Protein AF-B2G4X3-F1 (afdb_monomer_lite)

Structure (mmCIF, N/CA/C/O backbone):
data_AF-B2G4X3-F1
#
_entry.id   AF-B2G4X3-F1
#
loop_
_atom_site.group_PDB
_atom_site.id
_atom_site.type_symbol
_atom_site.label_atom_id
_atom_site.label_alt_id
_atom_site.label_comp_id
_atom_site.label_asym_id
_atom_site.label_entity_id
_atom_site.label_seq_id
_atom_site.pdbx_PDB_ins_code
_atom_site.Cartn_x
_atom_site.Cartn_y
_atom_site.Cartn_z
_atom_site.occupancy
_atom_site.B_iso_or_equiv
_atom_site.auth_seq_id
_atom_site.auth_comp_id
_atom_site.auth_asym_id
_atom_site.auth_atom_id
_atom_site.pdbx_PDB_model_num
ATOM 1 N N . MET A 1 1 ? -16.546 9.899 -35.688 1.00 37.00 1 MET A N 1
ATOM 2 C CA . MET A 1 1 ? -15.398 10.692 -35.206 1.00 37.00 1 MET A CA 1
ATOM 3 C C . MET A 1 1 ? -15.224 10.378 -33.729 1.00 37.00 1 MET A C 1
ATOM 5 O O . MET A 1 1 ? -16.035 10.828 -32.935 1.00 37.00 1 MET A O 1
ATOM 9 N N . ILE A 1 2 ? -14.278 9.506 -33.375 1.00 37.34 2 ILE A N 1
ATOM 10 C CA . ILE A 1 2 ? -13.978 9.197 -31.970 1.00 37.34 2 ILE A CA 1
ATOM 11 C C . ILE A 1 2 ? -12.837 10.130 -31.588 1.00 37.34 2 ILE A C 1
ATOM 13 O O . ILE A 1 2 ? -11.742 10.020 -32.133 1.00 37.34 2 ILE A O 1
ATOM 17 N N . LEU A 1 3 ? -13.124 11.100 -30.725 1.00 32.75 3 LEU A N 1
ATOM 18 C CA . LEU A 1 3 ? -12.106 11.983 -30.181 1.00 32.75 3 LEU A CA 1
ATOM 19 C C . LEU A 1 3 ? -11.276 11.152 -29.193 1.00 32.75 3 LEU A C 1
ATOM 21 O O . LEU A 1 3 ? -11.719 10.886 -28.078 1.00 32.75 3 LEU A O 1
ATOM 25 N N . VAL A 1 4 ? -10.102 10.685 -29.613 1.00 44.12 4 VAL A N 1
ATOM 26 C CA . VAL A 1 4 ? -9.129 10.098 -28.687 1.00 44.12 4 VAL A CA 1
ATOM 27 C C . VAL A 1 4 ? -8.316 11.261 -28.130 1.00 44.12 4 VAL A C 1
ATOM 29 O O . VAL A 1 4 ? -7.393 11.751 -28.772 1.00 44.12 4 VAL A O 1
ATOM 32 N N . GLY A 1 5 ? -8.727 11.772 -26.972 1.00 43.16 5 GLY A N 1
ATOM 33 C CA . GLY A 1 5 ? -7.956 12.764 -26.229 1.00 43.16 5 GLY A CA 1
ATOM 34 C C . GLY A 1 5 ? -6.897 12.068 -25.379 1.00 43.16 5 GLY A C 1
ATOM 35 O O . GLY A 1 5 ? -7.232 11.203 -24.574 1.00 43.16 5 GLY A O 1
ATOM 36 N N . ALA A 1 6 ? -5.630 12.446 -25.539 1.00 58.59 6 ALA A N 1
ATOM 37 C CA . ALA A 1 6 ? -4.592 12.136 -24.564 1.00 58.59 6 ALA A CA 1
ATOM 38 C C . ALA A 1 6 ? -4.558 13.271 -23.534 1.00 58.59 6 ALA A C 1
ATOM 40 O O . ALA A 1 6 ? -4.369 14.433 -23.892 1.00 58.59 6 ALA A O 1
ATOM 41 N N . PHE A 1 7 ? -4.791 12.943 -22.264 1.00 56.91 7 PHE A N 1
ATOM 42 C CA . PHE A 1 7 ? -4.663 13.891 -21.163 1.00 56.91 7 PHE A CA 1
ATOM 43 C C . PHE A 1 7 ? -3.246 13.787 -20.596 1.00 56.91 7 PHE A C 1
ATOM 45 O O . PHE A 1 7 ? -2.933 12.835 -19.882 1.00 56.91 7 PHE A O 1
ATOM 52 N N . ASP A 1 8 ? -2.388 14.738 -20.966 1.00 52.81 8 ASP A N 1
ATOM 53 C CA . ASP A 1 8 ? -1.026 14.846 -20.445 1.00 52.81 8 ASP A CA 1
ATOM 54 C C . ASP A 1 8 ? -1.036 15.671 -19.149 1.00 52.81 8 ASP A C 1
ATOM 56 O O . ASP A 1 8 ? -1.348 16.864 -19.142 1.00 52.81 8 ASP A O 1
ATOM 60 N N . LEU A 1 9 ? -0.741 15.011 -18.030 1.00 57.69 9 LEU A N 1
ATOM 61 C CA . LEU A 1 9 ? -0.485 15.663 -16.751 1.00 57.69 9 LEU A CA 1
ATOM 62 C C . LEU A 1 9 ? 1.031 15.829 -16.625 1.00 57.69 9 LEU A C 1
ATOM 64 O O . LEU A 1 9 ? 1.742 14.843 -16.437 1.00 57.69 9 LEU A O 1
ATOM 68 N N . GLY A 1 10 ? 1.509 17.074 -16.728 1.00 60.56 10 GLY A N 1
ATOM 69 C CA . GLY A 1 10 ? 2.934 17.425 -16.706 1.00 60.56 10 GLY A CA 1
ATOM 70 C C . GLY A 1 10 ? 3.693 17.046 -15.420 1.00 60.56 10 GLY A C 1
ATOM 71 O O . GLY A 1 10 ? 3.232 16.272 -14.584 1.00 60.56 10 GLY A O 1
ATOM 72 N N . PRO A 1 11 ? 4.868 17.651 -15.200 1.00 58.16 11 PRO A N 1
ATOM 73 C CA . PRO A 1 11 ? 6.188 17.039 -15.375 1.00 58.16 11 PRO A CA 1
ATOM 74 C C . PRO A 1 11 ? 6.410 15.777 -14.511 1.00 58.16 11 PRO A C 1
ATOM 76 O O . PRO A 1 11 ? 7.307 15.740 -13.672 1.00 58.16 11 PRO A O 1
ATOM 79 N N . GLY A 1 12 ? 5.623 14.713 -14.708 1.00 58.69 12 GLY A N 1
ATOM 80 C CA . GLY A 1 12 ? 5.791 13.472 -13.943 1.00 58.69 12 GLY A CA 1
ATOM 81 C C . GLY A 1 12 ? 7.183 12.850 -14.085 1.00 58.69 12 GLY A C 1
ATOM 82 O O . GLY A 1 12 ? 7.617 12.103 -13.210 1.00 58.69 12 GLY A O 1
ATOM 83 N N . GLY A 1 13 ? 7.898 13.184 -15.165 1.00 68.00 13 GLY A N 1
ATOM 84 C CA . GLY A 1 13 ? 9.120 12.502 -15.564 1.00 68.00 13 GLY A CA 1
ATOM 85 C C . GLY A 1 13 ? 8.811 11.073 -16.011 1.00 68.00 13 GLY A C 1
ATOM 86 O O . GLY A 1 13 ? 7.792 10.484 -15.646 1.00 68.00 13 GLY A O 1
ATOM 87 N N . ASN A 1 14 ? 9.678 10.496 -16.840 1.00 70.81 14 ASN A N 1
ATOM 88 C CA . ASN A 1 14 ? 9.554 9.081 -17.166 1.00 70.81 14 ASN A CA 1
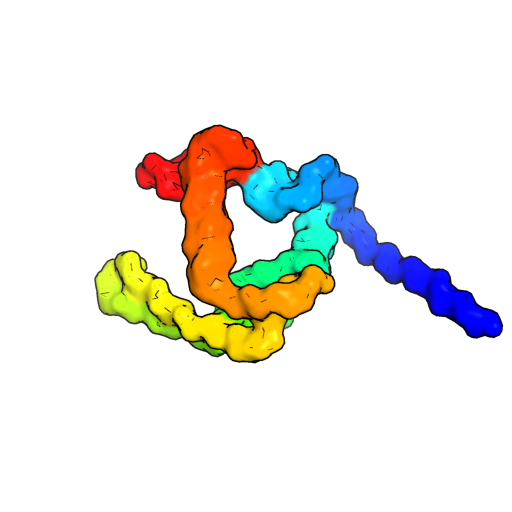ATOM 89 C C . ASN A 1 14 ? 9.820 8.265 -15.882 1.00 70.81 14 ASN A C 1
ATOM 91 O O . ASN A 1 14 ? 10.895 8.433 -15.299 1.00 70.81 14 ASN A O 1
ATOM 95 N N . PRO A 1 15 ? 8.896 7.387 -15.444 1.00 71.12 15 PRO A N 1
ATOM 96 C CA . PRO A 1 15 ? 9.101 6.562 -14.258 1.00 71.12 15 PRO A CA 1
ATOM 97 C C . PRO A 1 15 ? 10.346 5.666 -14.330 1.00 71.12 15 PRO A C 1
ATOM 99 O O . PRO A 1 15 ? 10.852 5.278 -13.279 1.00 71.12 15 PRO A O 1
ATOM 102 N N . GLN A 1 16 ? 10.840 5.341 -15.536 1.00 81.38 16 GLN A N 1
ATOM 103 C CA . GLN A 1 16 ? 11.902 4.367 -15.862 1.00 81.38 16 GLN A CA 1
ATOM 104 C C . GLN A 1 16 ? 11.586 2.927 -15.424 1.00 81.38 16 GLN A C 1
ATOM 106 O O . GLN A 1 16 ? 11.783 1.986 -16.186 1.00 81.38 16 GLN A O 1
ATOM 111 N N . LYS A 1 17 ? 11.059 2.741 -14.213 1.00 83.12 17 LYS A N 1
ATOM 112 C CA . LYS A 1 17 ? 10.656 1.471 -13.618 1.00 83.12 17 LYS A CA 1
ATOM 113 C C . LYS A 1 17 ? 9.185 1.527 -13.250 1.00 83.12 17 LYS A C 1
ATOM 115 O O . LYS A 1 17 ? 8.836 2.183 -12.286 1.00 83.12 17 LYS A O 1
ATOM 120 N N . PHE A 1 18 ? 8.323 0.789 -13.937 1.00 85.94 18 PHE A N 1
ATOM 121 C CA . PHE A 1 18 ? 6.888 0.787 -13.637 1.00 85.94 18 PHE A CA 1
ATOM 122 C C . PHE A 1 18 ? 6.529 -0.133 -12.449 1.00 85.94 18 PHE A C 1
ATOM 124 O O . PHE A 1 18 ? 5.727 -1.055 -12.564 1.00 85.94 18 PHE A O 1
ATOM 131 N N . ASN A 1 19 ? 7.181 0.090 -11.306 1.00 88.50 19 ASN A N 1
ATOM 132 C CA . ASN A 1 19 ? 6.953 -0.611 -10.044 1.00 88.50 19 ASN A CA 1
ATOM 133 C C . ASN A 1 19 ? 7.085 0.398 -8.886 1.00 88.50 19 ASN A C 1
ATOM 135 O O . ASN A 1 19 ? 8.184 0.928 -8.687 1.00 88.50 19 ASN A O 1
ATOM 139 N N . PRO A 1 20 ? 6.024 0.636 -8.087 1.00 89.38 20 PRO A N 1
ATOM 140 C CA . PRO A 1 20 ? 6.050 1.627 -7.010 1.00 89.38 20 PRO A CA 1
ATOM 141 C C . PRO A 1 20 ? 7.086 1.325 -5.913 1.00 89.38 20 PRO A C 1
ATOM 143 O O . PRO A 1 20 ? 7.500 2.237 -5.206 1.00 89.38 20 PRO A O 1
ATOM 146 N N . LEU A 1 21 ? 7.559 0.079 -5.783 1.00 91.00 21 LEU A N 1
ATOM 147 C CA . LEU A 1 21 ? 8.591 -0.294 -4.808 1.00 91.00 21 LEU A CA 1
ATOM 148 C C . LEU A 1 21 ? 10.018 0.069 -5.238 1.00 91.00 21 LEU A C 1
ATOM 150 O O . LEU A 1 21 ? 10.910 0.080 -4.390 1.00 91.00 21 LEU A O 1
ATOM 154 N N . ALA A 1 22 ? 10.241 0.346 -6.525 1.00 89.75 22 ALA A N 1
ATOM 155 C CA . ALA A 1 22 ? 11.560 0.617 -7.104 1.00 89.75 22 ALA A CA 1
ATOM 156 C C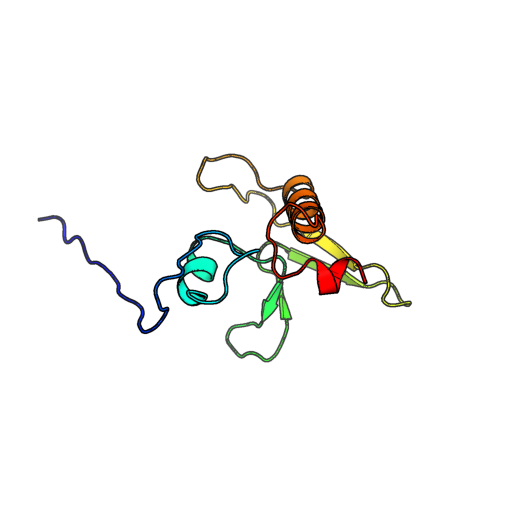 . ALA A 1 22 ? 11.659 2.002 -7.772 1.00 89.75 22 ALA A C 1
ATOM 158 O O . ALA A 1 22 ? 12.700 2.351 -8.333 1.00 89.75 22 ALA A O 1
ATOM 159 N N . ALA A 1 23 ? 10.571 2.768 -7.749 1.00 85.38 23 ALA A N 1
ATOM 160 C CA . ALA A 1 23 ? 10.451 4.047 -8.420 1.00 85.38 23 ALA A CA 1
ATOM 161 C C . ALA A 1 23 ? 11.180 5.178 -7.683 1.00 85.38 23 ALA A C 1
ATOM 163 O O . ALA A 1 23 ? 10.960 5.395 -6.494 1.00 85.38 23 ALA A O 1
ATOM 164 N N . SER A 1 24 ? 11.985 5.952 -8.413 1.00 81.56 24 SER A N 1
ATOM 165 C CA . SER A 1 24 ? 12.622 7.186 -7.921 1.00 81.56 24 SER A CA 1
ATOM 166 C C . SER A 1 24 ? 12.066 8.465 -8.565 1.00 81.56 24 SER A C 1
ATOM 168 O O . SER A 1 24 ? 12.384 9.563 -8.116 1.00 81.56 24 SER A O 1
ATOM 170 N N . ALA A 1 25 ? 11.232 8.331 -9.600 1.00 80.56 25 ALA A N 1
ATOM 171 C CA . ALA A 1 25 ? 10.549 9.405 -10.323 1.00 80.56 25 ALA A CA 1
ATOM 172 C C . ALA A 1 25 ? 9.217 8.878 -10.895 1.00 80.56 25 ALA A C 1
ATOM 174 O O . ALA A 1 25 ? 8.929 7.683 -10.787 1.00 80.56 25 ALA A O 1
ATOM 175 N N . GLY A 1 26 ? 8.396 9.731 -11.521 1.00 77.81 26 GLY A N 1
ATOM 176 C CA . GLY A 1 26 ? 7.146 9.279 -12.147 1.00 77.81 26 GLY A CA 1
ATOM 177 C C . GLY A 1 26 ? 5.960 9.142 -11.195 1.00 77.81 26 GLY A C 1
ATOM 178 O O . GLY A 1 26 ? 4.996 8.466 -11.538 1.00 77.81 26 GLY A O 1
ATOM 179 N N . PHE A 1 27 ? 6.000 9.747 -10.002 1.00 78.06 27 PHE A N 1
ATOM 180 C CA . PHE A 1 27 ? 4.997 9.504 -8.953 1.00 78.06 27 PHE A CA 1
ATOM 181 C C . PHE A 1 27 ? 3.555 9.851 -9.343 1.00 78.06 27 PHE A C 1
ATOM 183 O O . PHE A 1 27 ? 2.619 9.184 -8.901 1.00 78.06 27 PHE A O 1
ATOM 190 N N . THR A 1 28 ? 3.371 10.829 -10.231 1.00 78.38 28 THR A N 1
ATOM 191 C CA . THR A 1 28 ? 2.054 11.179 -10.778 1.00 78.38 28 THR A CA 1
ATOM 192 C C . THR A 1 28 ? 1.439 10.049 -11.601 1.00 78.38 28 THR A C 1
ATOM 194 O O . THR A 1 28 ? 0.217 9.909 -11.596 1.00 78.38 28 THR A O 1
ATOM 197 N N . TRP A 1 29 ? 2.257 9.209 -12.246 1.00 79.31 29 TRP A N 1
ATOM 198 C CA . TRP A 1 29 ? 1.791 8.028 -12.968 1.00 79.31 29 TRP A CA 1
ATOM 199 C C . TRP A 1 29 ? 1.326 6.941 -11.999 1.00 79.31 29 TRP A C 1
ATOM 201 O O . TRP A 1 29 ? 0.222 6.431 -12.164 1.00 79.31 29 TRP A O 1
ATOM 211 N N . TYR A 1 30 ? 2.091 6.606 -10.951 1.00 84.06 30 TYR A N 1
ATOM 212 C CA . TYR A 1 30 ? 1.701 5.505 -10.052 1.00 84.06 30 TYR A CA 1
ATOM 213 C C . TYR A 1 30 ? 0.367 5.744 -9.362 1.00 84.06 30 TYR A C 1
ATOM 215 O O . TYR A 1 30 ? -0.432 4.818 -9.313 1.00 84.06 30 TYR A O 1
ATOM 223 N N . ASN A 1 31 ? 0.076 6.973 -8.928 1.00 80.50 31 ASN A N 1
ATOM 224 C CA . ASN A 1 31 ? -1.205 7.300 -8.293 1.00 80.50 31 ASN A CA 1
ATOM 225 C C . ASN A 1 31 ? -2.417 7.120 -9.230 1.00 80.50 31 ASN A C 1
ATOM 227 O O . ASN A 1 31 ? -3.556 7.158 -8.773 1.00 80.50 31 ASN A O 1
ATOM 231 N N . LYS A 1 32 ? -2.205 6.958 -10.545 1.00 84.56 32 LYS A N 1
ATOM 232 C CA . LYS A 1 32 ? -3.265 6.614 -11.506 1.00 84.56 32 LYS A CA 1
ATOM 233 C C . LYS A 1 32 ? -3.465 5.110 -11.666 1.00 84.56 32 LYS A C 1
ATOM 235 O O . LYS A 1 32 ? -4.573 4.691 -11.985 1.00 84.56 32 LYS A O 1
ATOM 240 N N . TYR A 1 33 ? -2.421 4.309 -11.464 1.00 88.88 33 TYR A N 1
ATOM 241 C CA . TYR A 1 33 ? -2.459 2.863 -11.709 1.00 88.88 33 TYR A CA 1
ATOM 242 C C . TYR A 1 33 ? -2.551 2.023 -10.435 1.00 88.88 33 TYR A C 1
ATOM 244 O O . TYR A 1 33 ? -3.093 0.918 -10.482 1.00 88.88 33 TYR A O 1
ATOM 252 N N . PHE A 1 34 ? -2.047 2.543 -9.317 1.00 91.81 34 PHE A N 1
ATOM 253 C CA . PHE A 1 34 ? -1.959 1.877 -8.025 1.00 91.81 34 PHE A CA 1
ATOM 254 C C . PHE A 1 34 ? -2.679 2.709 -6.959 1.00 91.81 34 PHE A C 1
ATOM 256 O O . PHE A 1 34 ? -2.470 3.917 -6.866 1.00 91.81 34 PHE A O 1
ATOM 263 N N . GLY A 1 35 ? -3.505 2.044 -6.150 1.00 90.94 35 GLY A N 1
ATOM 264 C CA 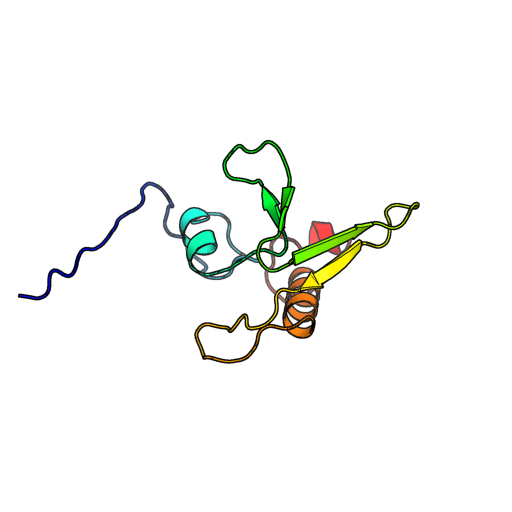. GLY A 1 35 ? -4.099 2.628 -4.945 1.00 90.94 35 GLY A CA 1
ATOM 265 C C . GLY A 1 35 ? -3.222 2.399 -3.714 1.00 90.94 35 GLY A C 1
ATOM 266 O O . GLY A 1 35 ? -2.414 1.465 -3.677 1.00 90.94 35 GLY A O 1
ATOM 267 N N . THR A 1 36 ? -3.397 3.226 -2.686 1.00 92.44 36 THR A N 1
ATOM 268 C CA . THR A 1 36 ? -2.739 3.059 -1.379 1.00 92.44 36 THR A CA 1
ATOM 269 C C . THR A 1 36 ? -3.750 2.587 -0.338 1.00 92.44 36 THR A C 1
ATOM 271 O O . THR A 1 36 ? -4.950 2.625 -0.566 1.00 92.44 36 THR A O 1
ATOM 274 N N . LEU A 1 37 ? -3.317 2.108 0.834 1.00 94.62 37 LEU A N 1
ATOM 275 C CA . LEU A 1 37 ? -4.279 1.808 1.910 1.00 94.62 37 LEU A CA 1
ATOM 276 C C . LEU A 1 37 ? -4.919 3.088 2.457 1.00 94.62 37 LEU A C 1
ATOM 278 O O . LEU A 1 37 ? -6.129 3.145 2.667 1.00 94.62 37 LEU A O 1
ATOM 282 N N . ALA A 1 38 ? -4.094 4.110 2.661 1.00 92.25 38 ALA A N 1
ATOM 283 C CA . ALA A 1 38 ? -4.491 5.416 3.145 1.00 92.25 38 ALA A CA 1
ATOM 284 C C . ALA A 1 38 ? -3.668 6.503 2.439 1.00 92.25 38 ALA A C 1
ATOM 286 O O . ALA A 1 38 ? -2.527 6.270 2.027 1.00 92.25 38 ALA A O 1
ATOM 287 N N . LEU A 1 39 ? -4.263 7.679 2.290 1.00 89.19 39 LEU A N 1
ATOM 288 C CA . LEU A 1 39 ? -3.712 8.857 1.625 1.00 89.19 39 LEU A CA 1
ATOM 289 C C . LEU A 1 39 ? -4.215 10.098 2.367 1.00 89.19 39 LEU A C 1
ATOM 291 O O . LEU A 1 39 ? -5.258 10.049 3.007 1.00 89.19 39 LEU A O 1
ATOM 295 N N . TYR A 1 40 ? -3.527 11.227 2.265 1.00 86.38 40 TYR A N 1
ATOM 296 C CA . TYR A 1 40 ? -4.129 12.502 2.642 1.00 86.38 40 TYR A CA 1
ATOM 297 C C . TYR A 1 40 ? -5.395 12.794 1.830 1.00 86.38 40 TYR A C 1
ATOM 299 O O . TYR A 1 40 ? -5.491 12.441 0.653 1.00 86.38 40 TYR A O 1
ATOM 307 N N . ASP A 1 41 ? -6.372 13.435 2.464 1.00 87.25 41 ASP A N 1
ATOM 308 C CA . ASP A 1 41 ? -7.506 13.999 1.748 1.00 87.25 41 ASP A CA 1
ATOM 309 C C . ASP A 1 41 ? -7.074 15.161 0.839 1.00 87.25 41 ASP A C 1
ATOM 311 O O . ASP A 1 41 ? -5.939 15.632 0.891 1.00 87.25 41 ASP A O 1
ATOM 315 N N . VAL A 1 42 ? -7.977 15.622 -0.030 1.00 85.06 42 VAL A N 1
ATOM 316 C CA . VAL A 1 42 ? -7.661 16.654 -1.039 1.00 85.06 42 VAL A CA 1
ATOM 317 C C . VAL A 1 42 ? -7.181 17.965 -0.397 1.00 85.06 42 VAL A C 1
ATOM 319 O O . VAL A 1 42 ? -6.390 18.682 -1.004 1.00 85.06 42 VAL A O 1
ATOM 322 N N . GLY A 1 43 ? -7.635 18.264 0.826 1.00 88.50 43 GLY A N 1
ATOM 323 C CA . GLY A 1 43 ? -7.200 19.426 1.606 1.00 88.50 43 GLY A CA 1
ATOM 324 C C . GLY A 1 43 ? -5.856 19.248 2.318 1.00 88.50 43 GLY A C 1
ATOM 325 O O . GLY A 1 43 ? -5.329 20.220 2.846 1.00 88.50 43 GLY A O 1
ATOM 326 N N . PHE A 1 44 ? -5.287 18.037 2.320 1.00 87.31 44 PHE A N 1
ATOM 327 C CA . PHE A 1 44 ? -4.093 17.666 3.085 1.00 87.31 44 PHE A CA 1
ATOM 328 C C . PHE A 1 44 ? -4.222 17.892 4.599 1.00 87.31 44 PHE A C 1
ATOM 330 O O . PHE A 1 44 ? -3.225 18.044 5.302 1.00 87.31 44 PHE A O 1
ATOM 337 N N . GLU A 1 45 ? -5.447 17.884 5.117 1.00 91.44 45 GLU A N 1
ATOM 338 C CA . GLU A 1 45 ? -5.738 18.166 6.524 1.00 91.44 45 GLU A CA 1
ATOM 339 C C . GLU A 1 45 ? -5.717 16.890 7.360 1.00 91.44 45 GLU A C 1
ATOM 341 O O . GLU A 1 45 ? -5.353 16.898 8.538 1.00 91.44 45 GLU A O 1
ATOM 346 N N . LYS A 1 46 ? -6.109 15.767 6.754 1.00 91.25 46 LYS A N 1
ATOM 347 C CA . LYS A 1 46 ? -6.214 14.481 7.442 1.00 91.25 46 LYS A CA 1
ATOM 348 C C . LYS A 1 46 ? -5.870 13.320 6.530 1.00 91.25 46 LYS A C 1
ATOM 350 O O . LYS A 1 46 ? -5.998 13.385 5.312 1.00 91.25 46 LYS A O 1
ATOM 355 N N . ILE A 1 47 ? -5.487 12.211 7.151 1.00 89.44 47 ILE A N 1
ATOM 356 C CA . ILE A 1 47 ? -5.345 10.934 6.458 1.00 89.44 47 ILE A CA 1
ATOM 357 C C . ILE A 1 47 ? -6.747 10.340 6.264 1.00 89.44 47 ILE A C 1
ATOM 359 O O . ILE A 1 47 ? -7.509 10.181 7.216 1.00 89.44 47 ILE A O 1
ATOM 363 N N . SER A 1 48 ? -7.070 10.005 5.022 1.00 89.38 48 SER A N 1
ATOM 364 C CA . SER A 1 48 ? -8.284 9.335 4.569 1.00 89.38 48 SER A CA 1
ATOM 365 C C . SER A 1 48 ? -7.963 7.944 4.011 1.00 89.38 48 SER A C 1
ATOM 367 O O . SER A 1 48 ? -6.861 7.673 3.534 1.00 89.38 48 SER A O 1
ATOM 369 N N . GLY A 1 49 ? -8.931 7.034 4.079 1.00 89.69 49 GLY A N 1
ATOM 370 C CA . GLY A 1 49 ? -8.799 5.688 3.525 1.00 89.69 49 GLY A CA 1
ATOM 371 C C . GLY A 1 49 ? -9.012 5.651 2.012 1.00 89.69 49 GLY A C 1
ATOM 372 O O . GLY A 1 49 ? -10.042 6.126 1.521 1.00 89.69 49 GLY A O 1
ATOM 373 N N . ASP A 1 50 ? -8.068 5.044 1.290 1.00 91.69 50 ASP A N 1
ATOM 374 C CA . ASP A 1 50 ? -8.205 4.720 -0.135 1.00 91.69 50 ASP A CA 1
ATOM 375 C C . ASP A 1 50 ? -8.610 3.245 -0.282 1.00 91.69 50 ASP A C 1
ATOM 377 O O . ASP A 1 50 ? -9.787 2.937 -0.158 1.00 91.69 50 ASP A O 1
ATOM 381 N N . LEU A 1 51 ? -7.692 2.287 -0.402 1.00 95.94 51 LEU A N 1
ATOM 382 C CA . LEU A 1 51 ? -8.037 0.856 -0.424 1.00 95.94 51 LEU A CA 1
ATOM 383 C C . LEU A 1 51 ? -8.529 0.320 0.934 1.00 95.94 51 LEU A C 1
ATOM 385 O O . LEU A 1 51 ? -9.162 -0.741 0.989 1.00 95.94 51 LEU A O 1
ATOM 389 N N . ALA A 1 52 ? -8.274 1.038 2.030 1.00 96.88 52 ALA A N 1
ATOM 390 C CA . ALA A 1 52 ? -8.884 0.778 3.330 1.00 96.88 52 ALA A CA 1
ATOM 391 C C . ALA A 1 52 ? -10.126 1.659 3.552 1.00 96.88 52 ALA A C 1
ATOM 393 O O . ALA A 1 52 ? -10.130 2.845 3.242 1.00 96.88 52 ALA A O 1
ATOM 394 N N . GLU A 1 53 ? -11.182 1.089 4.131 1.00 94.69 53 GLU A N 1
ATOM 395 C CA . GLU A 1 53 ? -12.347 1.831 4.632 1.00 94.69 53 GLU A CA 1
ATOM 396 C C . GLU A 1 53 ? -12.009 2.587 5.918 1.00 94.69 53 GLU A C 1
ATOM 398 O O . GLU A 1 53 ? -12.458 3.710 6.127 1.00 94.69 53 GLU A O 1
ATOM 403 N N . SER A 1 54 ? -11.247 1.940 6.799 1.00 94.62 54 SER A N 1
ATOM 404 C CA . SER A 1 54 ? -10.845 2.469 8.097 1.00 94.62 54 SER A CA 1
ATOM 405 C C . SER A 1 54 ? -9.662 1.683 8.656 1.00 94.62 54 SER A C 1
ATOM 407 O O . SER A 1 54 ? -9.302 0.615 8.148 1.00 94.62 54 SER A O 1
ATOM 409 N N . TRP A 1 55 ? -9.060 2.200 9.723 1.00 95.62 55 TRP A N 1
ATOM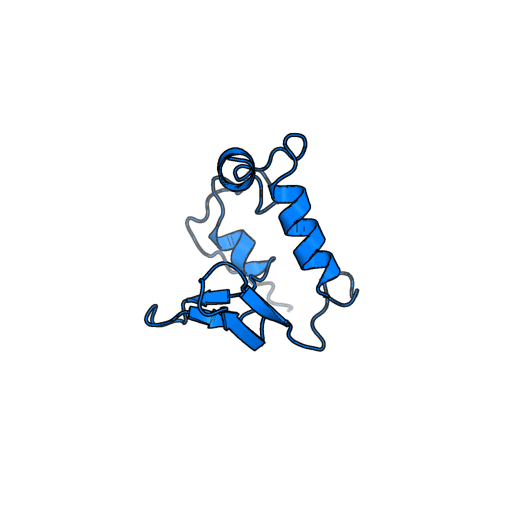 410 C CA . TRP A 1 55 ? -8.056 1.489 10.501 1.00 95.62 55 TRP A CA 1
ATOM 411 C C . TRP A 1 55 ? -8.171 1.824 11.983 1.00 95.62 55 TRP A C 1
ATOM 413 O O . TRP A 1 55 ? -8.676 2.879 12.364 1.00 95.62 55 TRP A O 1
ATOM 423 N N . THR A 1 56 ? -7.687 0.915 12.818 1.00 96.12 56 THR A N 1
ATOM 424 C CA . THR A 1 56 ? -7.511 1.131 14.254 1.00 96.12 56 THR A CA 1
ATOM 425 C C . THR A 1 56 ? -6.049 0.932 14.617 1.00 96.12 56 THR A C 1
ATOM 427 O O . THR A 1 56 ? -5.352 0.131 13.993 1.00 96.12 56 THR A O 1
ATOM 430 N N . MET A 1 57 ? -5.581 1.668 15.619 1.00 96.19 57 MET A N 1
ATOM 431 C CA . MET A 1 57 ? -4.231 1.538 16.156 1.00 96.19 57 MET A CA 1
ATOM 432 C C . MET A 1 57 ? -4.323 1.074 17.607 1.00 96.19 57 MET A C 1
ATOM 434 O O . MET A 1 57 ? -5.148 1.583 18.368 1.00 96.19 57 MET A O 1
ATOM 438 N N . ALA A 1 58 ? -3.512 0.086 17.977 1.00 96.31 58 ALA A N 1
ATOM 439 C CA . ALA A 1 58 ? -3.424 -0.373 19.354 1.00 96.31 58 ALA A CA 1
ATOM 440 C C . ALA A 1 58 ? -2.868 0.737 20.268 1.00 96.31 58 ALA A C 1
ATOM 442 O O . ALA A 1 58 ? -2.120 1.595 19.792 1.00 96.31 58 ALA A O 1
ATOM 443 N N . PRO A 1 59 ? -3.188 0.721 21.577 1.00 95.88 59 PRO A N 1
ATOM 444 C CA . PRO A 1 59 ? -2.731 1.753 22.511 1.00 95.88 59 PRO A CA 1
ATOM 445 C C . PRO A 1 59 ? -1.205 1.906 22.589 1.00 95.88 59 PRO A C 1
ATOM 447 O O . PRO A 1 59 ? -0.714 2.990 22.878 1.00 95.88 59 PRO A O 1
ATOM 450 N N . ASP A 1 60 ? -0.456 0.834 22.319 1.00 95.62 60 ASP A N 1
ATOM 451 C CA . ASP A 1 60 ? 1.011 0.831 22.304 1.00 95.62 60 ASP A CA 1
ATOM 452 C C . ASP A 1 60 ? 1.620 1.321 20.975 1.00 95.62 60 ASP A C 1
ATOM 454 O O . ASP A 1 60 ? 2.841 1.414 20.854 1.00 95.62 60 ASP A O 1
ATOM 458 N N . GLY A 1 61 ? 0.784 1.609 19.971 1.00 92.94 61 GLY A N 1
ATOM 459 C CA . GLY A 1 61 ? 1.193 2.059 18.642 1.00 92.94 61 GLY A CA 1
ATOM 460 C C . GLY A 1 61 ? 1.860 0.990 17.771 1.00 92.94 61 GLY A C 1
ATOM 461 O O . GLY A 1 61 ? 2.343 1.316 16.689 1.00 92.94 61 GLY A O 1
ATOM 462 N N . ARG A 1 62 ? 1.909 -0.278 18.203 1.00 93.81 62 ARG A N 1
ATOM 463 C CA . ARG A 1 62 ? 2.670 -1.340 17.510 1.00 93.81 62 ARG A CA 1
ATOM 464 C C . ARG A 1 62 ? 1.832 -2.193 16.570 1.00 93.81 62 ARG A C 1
ATOM 466 O O . ARG A 1 62 ? 2.387 -2.926 15.754 1.00 93.81 62 ARG A O 1
ATOM 473 N N . LEU A 1 63 ? 0.508 -2.101 16.665 1.00 95.25 63 LEU A N 1
ATOM 474 C CA . LEU A 1 63 ? -0.417 -2.819 15.797 1.00 95.25 63 LEU A CA 1
ATOM 475 C C . LEU A 1 63 ? -1.387 -1.843 15.137 1.00 95.25 63 LEU A C 1
ATOM 477 O O . LEU A 1 63 ? -2.101 -1.111 15.819 1.00 95.25 63 LEU A O 1
ATOM 481 N N . ILE A 1 64 ? -1.448 -1.891 13.807 1.00 94.62 64 ILE A N 1
ATOM 482 C CA . ILE A 1 64 ? -2.472 -1.208 13.017 1.00 94.62 64 ILE A CA 1
ATOM 483 C C . ILE A 1 64 ? -3.319 -2.272 12.322 1.00 94.62 64 ILE A C 1
ATOM 485 O O . ILE A 1 64 ? -2.791 -3.127 11.611 1.00 94.62 64 ILE A O 1
ATOM 489 N N . THR A 1 65 ? -4.634 -2.220 12.523 1.00 96.62 65 THR A N 1
ATOM 4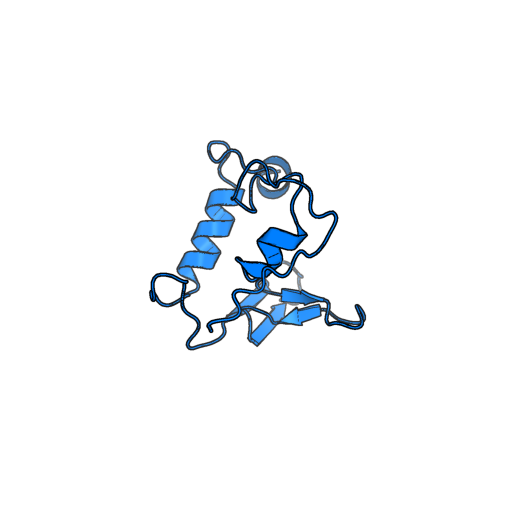90 C CA . THR A 1 65 ? -5.591 -3.118 11.866 1.00 96.62 65 THR A CA 1
ATOM 491 C C . THR A 1 65 ? -6.359 -2.349 10.805 1.00 96.62 65 THR A C 1
ATOM 493 O O . THR A 1 65 ? -7.133 -1.454 11.133 1.00 96.62 65 THR A O 1
ATOM 496 N N . PHE A 1 66 ? -6.170 -2.707 9.535 1.00 97.00 66 PHE A N 1
ATOM 497 C CA . PHE A 1 66 ? -6.890 -2.108 8.410 1.00 97.00 66 PHE A CA 1
ATOM 498 C C . PHE A 1 66 ? -8.138 -2.916 8.054 1.00 97.00 66 PHE A C 1
ATOM 500 O O . PHE A 1 66 ? -8.075 -4.134 7.874 1.00 97.00 66 PHE A O 1
ATOM 507 N N . LYS A 1 67 ? -9.264 -2.225 7.866 1.00 97.44 67 LYS A N 1
ATOM 508 C CA . LYS A 1 67 ? -10.468 -2.784 7.250 1.00 97.44 67 LYS A CA 1
ATOM 509 C C . LYS A 1 67 ? -10.468 -2.429 5.766 1.00 97.44 67 LYS A C 1
ATOM 511 O O . LYS A 1 67 ? -10.578 -1.260 5.417 1.00 97.44 67 LYS A O 1
ATOM 516 N N . LEU A 1 68 ? -10.326 -3.425 4.894 1.00 97.69 68 LEU A N 1
ATOM 517 C CA . LEU A 1 68 ? -10.221 -3.208 3.446 1.00 97.69 68 LEU A CA 1
ATOM 518 C C . LEU A 1 68 ? -11.584 -2.961 2.791 1.00 97.69 68 LEU A C 1
ATOM 520 O O . LEU A 1 68 ? -12.585 -3.556 3.202 1.00 97.69 68 LEU A O 1
ATOM 524 N N . ARG A 1 69 ? -11.603 -2.134 1.738 1.00 96.38 69 ARG A N 1
ATOM 525 C CA . ARG A 1 69 ? -12.793 -1.919 0.905 1.00 96.38 69 ARG A CA 1
ATOM 526 C C . ARG A 1 69 ? -13.215 -3.205 0.210 1.00 96.38 69 ARG A C 1
ATOM 528 O O . ARG A 1 69 ? -12.400 -3.934 -0.356 1.00 96.38 69 ARG A O 1
ATOM 535 N N . LYS A 1 70 ? -14.521 -3.463 0.215 1.00 96.31 70 LYS A N 1
ATOM 536 C CA . LYS A 1 70 ? -15.115 -4.598 -0.500 1.00 96.31 70 LYS A CA 1
ATOM 537 C C . LYS A 1 70 ? -15.347 -4.268 -1.973 1.00 96.31 70 LYS A C 1
ATOM 539 O O . LYS A 1 70 ? -15.602 -3.126 -2.334 1.00 96.31 70 LYS A O 1
ATOM 544 N N . GLY A 1 71 ? -15.300 -5.298 -2.817 1.00 96.00 71 GLY A N 1
ATOM 545 C CA . GLY A 1 71 ? -15.618 -5.186 -4.245 1.00 96.00 71 GLY A CA 1
ATOM 546 C C . GLY A 1 71 ? -14.517 -4.568 -5.111 1.00 96.00 71 GLY A C 1
ATOM 547 O O . GLY A 1 71 ? -14.702 -4.468 -6.321 1.00 96.00 71 GLY A O 1
ATOM 548 N N . VAL A 1 72 ? -13.374 -4.201 -4.523 1.00 97.25 72 VAL A N 1
ATOM 549 C CA . VAL A 1 72 ? -12.201 -3.739 -5.272 1.00 97.25 72 VAL A CA 1
ATOM 550 C C . VAL A 1 72 ? -11.621 -4.894 -6.085 1.00 97.25 72 VAL A C 1
ATOM 552 O O . VAL A 1 72 ? -11.505 -6.025 -5.602 1.00 97.25 72 VAL A O 1
ATOM 555 N N . LYS A 1 73 ? -11.252 -4.599 -7.330 1.00 97.50 73 LYS A N 1
ATOM 556 C CA . LYS A 1 73 ? -10.636 -5.543 -8.257 1.00 97.50 73 LYS A CA 1
ATOM 557 C C . LYS A 1 73 ? -9.371 -4.942 -8.846 1.00 97.50 73 LYS A C 1
ATOM 559 O O . LYS A 1 73 ? -9.295 -3.735 -9.060 1.00 97.50 73 LYS A O 1
ATOM 564 N N . TRP A 1 74 ? -8.416 -5.807 -9.134 1.00 97.44 74 TRP A N 1
ATOM 565 C CA . TRP A 1 74 ? -7.289 -5.502 -9.997 1.00 97.44 74 TRP A CA 1
ATOM 566 C C . TRP A 1 74 ? -7.757 -5.284 -11.438 1.00 97.44 74 TRP A C 1
ATOM 568 O O . TRP A 1 74 ? -8.852 -5.700 -11.825 1.00 97.44 74 TRP A O 1
ATOM 578 N N . HIS A 1 75 ? -6.901 -4.664 -12.250 1.00 95.94 75 HIS A N 1
ATOM 579 C CA . HIS A 1 75 ? -7.193 -4.379 -13.661 1.00 95.94 75 HIS A CA 1
ATOM 580 C C . HIS A 1 75 ? -7.410 -5.646 -14.508 1.00 95.94 75 HIS A C 1
ATOM 582 O O . HIS A 1 75 ? -8.065 -5.578 -15.542 1.00 95.94 75 HIS A O 1
ATOM 588 N N . ASP A 1 76 ? -6.922 -6.808 -14.058 1.00 97.19 76 ASP A N 1
ATOM 589 C CA . ASP A 1 76 ? -7.174 -8.122 -14.674 1.00 97.19 76 ASP A CA 1
ATOM 590 C C . ASP A 1 76 ? -8.482 -8.791 -14.192 1.00 97.19 76 ASP A C 1
ATOM 592 O O . ASP A 1 76 ? -8.790 -9.923 -14.565 1.00 97.19 76 ASP A O 1
ATOM 596 N N . GLY A 1 77 ? -9.257 -8.103 -13.350 1.00 97.38 77 GLY A N 1
ATOM 597 C CA . GLY A 1 77 ? -10.538 -8.557 -12.820 1.00 97.38 77 GLY A CA 1
ATOM 598 C C . GLY A 1 77 ? -10.458 -9.386 -11.536 1.00 97.38 77 GLY A C 1
ATOM 599 O O . GLY A 1 77 ? -11.509 -9.661 -10.945 1.00 97.38 77 GLY A O 1
ATOM 600 N N . LYS A 1 78 ? -9.263 -9.764 -11.058 1.00 98.00 78 LYS A N 1
ATOM 601 C CA . LYS A 1 78 ? -9.121 -10.516 -9.800 1.00 98.00 78 LYS A CA 1
ATOM 602 C C . LYS A 1 78 ? -9.503 -9.654 -8.592 1.00 98.00 78 LYS A C 1
ATOM 604 O O . LYS A 1 78 ? -9.221 -8.457 -8.583 1.00 98.00 78 LYS A O 1
ATOM 609 N N . PRO A 1 79 ? -10.128 -10.229 -7.550 1.00 97.94 79 PRO A N 1
ATOM 610 C CA . PRO A 1 79 ? -10.477 -9.477 -6.350 1.00 97.94 79 PRO A CA 1
ATOM 611 C C . PRO A 1 79 ? -9.222 -9.058 -5.577 1.00 97.94 79 PRO A C 1
ATOM 613 O O . PRO A 1 79 ? -8.308 -9.860 -5.397 1.00 97.94 79 PRO A O 1
ATOM 616 N N . PHE A 1 80 ? -9.214 -7.822 -5.080 1.00 97.94 80 PHE A N 1
ATOM 617 C CA . PHE A 1 80 ? -8.199 -7.334 -4.149 1.00 97.94 80 PHE A CA 1
ATOM 618 C C . PHE A 1 80 ? -8.487 -7.831 -2.726 1.00 97.94 80 PHE A C 1
ATOM 620 O O . PHE A 1 80 ? -9.641 -7.883 -2.288 1.00 97.94 80 PHE A O 1
ATOM 627 N N . SER A 1 81 ? -7.440 -8.202 -1.989 1.00 97.69 81 SER A N 1
ATOM 628 C CA . SER A 1 81 ? -7.557 -8.755 -0.640 1.00 97.69 81 SER A CA 1
ATOM 629 C C . SER A 1 81 ? -6.357 -8.438 0.257 1.00 97.69 81 SER A C 1
ATOM 631 O O . SER A 1 81 ? -5.309 -7.969 -0.183 1.00 97.69 81 SER A O 1
ATOM 633 N N . ALA A 1 82 ? -6.469 -8.796 1.541 1.00 97.56 82 ALA A N 1
ATOM 634 C CA . ALA A 1 82 ? -5.371 -8.673 2.503 1.00 97.56 82 ALA A CA 1
ATOM 635 C C . ALA A 1 82 ? -4.121 -9.487 2.117 1.00 97.56 82 ALA A C 1
ATOM 637 O O . ALA A 1 82 ? -3.024 -9.170 2.574 1.00 97.56 82 ALA A O 1
ATOM 638 N N . LYS A 1 83 ? -4.260 -10.508 1.259 1.00 98.12 83 LYS A N 1
ATOM 639 C CA . LYS A 1 83 ? -3.116 -11.269 0.739 1.00 98.12 83 LYS A CA 1
ATOM 640 C C . LYS A 1 83 ? -2.224 -10.403 -0.146 1.00 98.12 83 LYS A C 1
ATOM 642 O O . LYS A 1 83 ? -1.010 -10.508 -0.035 1.00 98.12 83 LYS A O 1
ATOM 647 N N . ASP A 1 84 ? -2.812 -9.520 -0.948 1.00 97.94 84 ASP A N 1
ATOM 648 C CA . ASP A 1 84 ? -2.064 -8.627 -1.839 1.00 97.94 84 ASP A CA 1
ATOM 649 C C . ASP A 1 84 ? -1.310 -7.557 -1.039 1.00 97.94 84 ASP A C 1
ATOM 651 O O . ASP A 1 84 ? -0.157 -7.234 -1.331 1.00 97.94 84 ASP A O 1
ATOM 6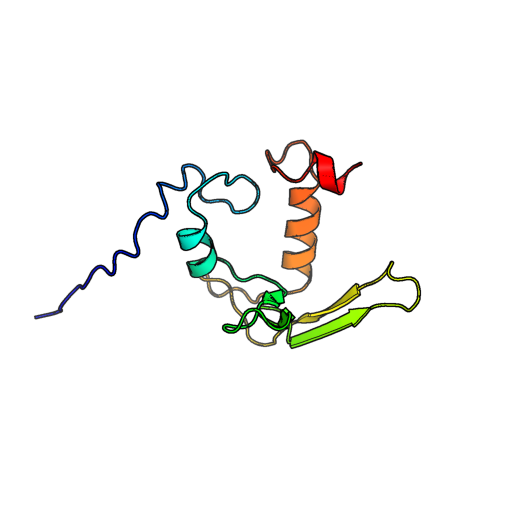55 N N . VAL A 1 85 ? -1.936 -7.061 0.034 1.00 96.88 85 VAL A N 1
ATOM 656 C CA . VAL A 1 85 ? -1.308 -6.137 0.991 1.00 96.88 85 VAL A CA 1
ATOM 657 C C . VAL A 1 85 ? -0.108 -6.797 1.664 1.00 96.88 85 VAL A C 1
ATOM 659 O O . VAL A 1 85 ? 0.987 -6.236 1.669 1.00 96.88 85 VAL A O 1
ATOM 662 N N . LYS A 1 86 ? -0.301 -8.009 2.202 1.00 96.62 86 LYS A N 1
ATOM 663 C CA . LYS A 1 86 ? 0.769 -8.789 2.830 1.00 96.62 86 LYS A CA 1
ATOM 664 C C . LYS A 1 86 ? 1.912 -9.042 1.846 1.00 96.62 86 LYS A C 1
ATOM 666 O O . LYS A 1 86 ? 3.053 -8.734 2.169 1.00 96.62 86 LYS A O 1
ATOM 671 N N . PHE A 1 87 ? 1.591 -9.529 0.648 1.00 96.81 87 PHE A N 1
ATOM 672 C CA . PHE A 1 87 ? 2.565 -9.781 -0.411 1.00 96.81 87 PHE A CA 1
ATOM 673 C C . PHE A 1 87 ? 3.392 -8.531 -0.730 1.00 96.81 87 PHE A C 1
ATOM 675 O O . PHE A 1 87 ? 4.613 -8.607 -0.798 1.00 96.81 87 PHE A O 1
ATOM 682 N N . THR A 1 88 ? 2.750 -7.368 -0.862 1.00 95.62 88 THR A N 1
ATOM 683 C CA . THR A 1 88 ? 3.444 -6.109 -1.172 1.00 95.62 88 THR A CA 1
ATOM 684 C C . THR A 1 88 ? 4.420 -5.707 -0.063 1.00 95.62 88 THR A C 1
ATOM 686 O O . THR A 1 88 ? 5.541 -5.296 -0.356 1.00 95.62 88 THR A O 1
ATOM 689 N N . LEU A 1 89 ? 4.029 -5.854 1.208 1.00 94.50 89 LEU A N 1
ATOM 690 C CA . LEU A 1 89 ? 4.899 -5.550 2.351 1.00 94.50 89 LEU A CA 1
ATOM 691 C C . LEU A 1 89 ? 6.071 -6.531 2.472 1.00 94.50 89 LEU A C 1
ATOM 693 O O . LEU A 1 89 ? 7.191 -6.116 2.765 1.00 94.50 89 LEU A O 1
ATOM 697 N N . GLU A 1 90 ? 5.827 -7.821 2.239 1.00 95.56 90 GLU A N 1
ATOM 698 C CA . GLU A 1 90 ? 6.876 -8.846 2.226 1.00 95.56 90 GLU A CA 1
ATOM 699 C C . GLU A 1 90 ? 7.856 -8.615 1.073 1.00 95.56 90 GLU A C 1
ATOM 701 O O . GLU A 1 90 ? 9.068 -8.679 1.270 1.00 95.56 90 GLU A O 1
ATOM 706 N N . LEU A 1 91 ? 7.350 -8.257 -0.109 1.00 94.94 91 LEU A N 1
ATOM 707 C CA . LEU A 1 91 ? 8.178 -7.927 -1.262 1.00 94.94 91 LEU A CA 1
ATOM 708 C C . LEU A 1 91 ? 9.023 -6.673 -1.009 1.00 94.94 91 LEU A C 1
ATOM 710 O O . LEU A 1 91 ? 10.209 -6.681 -1.311 1.00 94.94 91 LEU A O 1
ATOM 714 N N . ALA A 1 92 ? 8.453 -5.629 -0.401 1.00 94.62 92 ALA A N 1
ATOM 715 C CA . ALA A 1 92 ? 9.181 -4.406 -0.048 1.00 94.62 92 ALA A CA 1
ATOM 716 C C . ALA A 1 92 ? 10.321 -4.646 0.959 1.00 94.62 92 ALA A C 1
ATOM 718 O O . ALA A 1 92 ? 11.307 -3.911 0.969 1.00 94.62 92 ALA A O 1
ATOM 719 N N . LYS A 1 93 ? 10.185 -5.672 1.808 1.00 94.88 93 LYS A N 1
ATOM 720 C CA . LYS A 1 93 ? 11.205 -6.112 2.769 1.00 94.88 93 LYS A CA 1
ATOM 721 C C . LYS A 1 93 ? 12.270 -7.017 2.161 1.00 94.88 93 LYS A C 1
ATOM 723 O O . LYS A 1 93 ? 13.350 -7.135 2.727 1.00 94.88 93 LYS A O 1
ATOM 728 N N . ASN A 1 94 ? 11.968 -7.692 1.058 1.00 94.44 94 ASN A N 1
ATOM 729 C CA . ASN A 1 94 ? 12.870 -8.679 0.486 1.00 94.44 94 ASN A CA 1
ATOM 730 C C . ASN A 1 94 ? 14.098 -7.980 -0.143 1.00 94.44 94 ASN A C 1
ATOM 732 O O . ASN A 1 94 ? 13.911 -7.199 -1.082 1.00 94.44 94 ASN A O 1
ATOM 736 N N . PRO A 1 95 ? 15.337 -8.259 0.314 1.00 92.19 95 PRO A N 1
ATOM 737 C CA . PRO A 1 95 ? 16.551 -7.636 -0.223 1.00 92.19 95 PRO A CA 1
ATOM 738 C C . PRO A 1 95 ? 16.777 -7.917 -1.715 1.00 92.19 95 PRO A C 1
ATOM 740 O O . PRO A 1 95 ? 17.332 -7.071 -2.413 1.00 92.19 95 PRO A O 1
ATOM 743 N N . ASP A 1 96 ? 16.263 -9.034 -2.230 1.00 93.31 96 ASP A N 1
ATOM 744 C CA . ASP A 1 96 ? 16.415 -9.433 -3.632 1.00 93.31 96 ASP A CA 1
ATOM 745 C C . ASP A 1 96 ? 15.361 -8.795 -4.558 1.00 93.31 96 ASP A C 1
ATOM 747 O O . ASP A 1 96 ? 15.415 -8.941 -5.777 1.00 93.31 96 ASP A O 1
ATOM 751 N N . SER A 1 97 ? 14.387 -8.061 -4.005 1.00 91.31 97 SER A N 1
ATOM 752 C CA . SER A 1 97 ? 13.297 -7.440 -4.777 1.00 91.31 97 SER A CA 1
ATOM 753 C C . SER A 1 97 ? 13.715 -6.202 -5.578 1.00 91.31 97 SER A C 1
ATOM 755 O O . SER A 1 97 ? 12.953 -5.721 -6.420 1.00 91.31 97 SER A O 1
ATOM 757 N N . GLY A 1 98 ? 14.884 -5.626 -5.275 1.00 88.94 98 GLY A N 1
ATOM 758 C CA . GLY A 1 98 ? 15.278 -4.308 -5.773 1.00 88.94 98 GLY A CA 1
ATOM 759 C C . GLY A 1 98 ? 14.431 -3.154 -5.216 1.00 88.94 98 GLY A C 1
ATOM 760 O O . GLY A 1 98 ? 14.428 -2.068 -5.804 1.00 88.94 98 GLY A O 1
ATOM 761 N N . SER A 1 99 ? 13.692 -3.373 -4.119 1.00 93.00 99 SER A N 1
ATOM 762 C CA . SER A 1 99 ? 12.903 -2.325 -3.475 1.00 93.00 99 SER A CA 1
ATOM 763 C C . SER A 1 99 ? 13.789 -1.274 -2.802 1.00 93.00 99 SER A C 1
ATOM 765 O O . SER A 1 99 ? 14.746 -1.586 -2.097 1.00 93.00 99 SER A O 1
ATOM 767 N N . LEU A 1 100 ? 13.412 -0.002 -2.948 1.00 90.50 100 LEU A N 1
ATOM 768 C CA . LEU A 1 100 ? 14.052 1.121 -2.257 1.00 90.50 100 LEU A CA 1
ATOM 769 C C . LEU A 1 100 ? 13.725 1.165 -0.752 1.00 90.50 100 LEU A C 1
ATOM 771 O O . LEU A 1 100 ? 14.296 1.974 -0.021 1.00 90.50 100 LEU A O 1
ATOM 775 N N . PHE A 1 101 ? 12.809 0.316 -0.275 1.00 90.69 101 PHE A N 1
ATOM 776 C CA . PHE A 1 101 ? 12.342 0.307 1.112 1.00 90.69 101 PHE A CA 1
ATOM 777 C C . PHE A 1 101 ? 13.025 -0.737 1.996 1.00 90.69 101 PHE A C 1
ATOM 779 O O . PHE A 1 101 ? 12.848 -0.668 3.211 1.00 90.69 101 PHE A O 1
ATOM 786 N N . VAL A 1 102 ? 13.831 -1.645 1.430 1.00 91.56 102 VAL A N 1
ATOM 787 C CA . VAL A 1 102 ? 14.479 -2.746 2.167 1.00 91.56 102 VAL A CA 1
ATOM 788 C C . VAL A 1 102 ? 15.183 -2.219 3.416 1.00 91.56 102 VAL A C 1
ATOM 790 O O . VAL A 1 102 ? 14.792 -2.565 4.525 1.00 91.56 102 VAL A O 1
ATOM 793 N N . ALA A 1 103 ? 16.111 -1.269 3.257 1.00 86.38 103 ALA A N 1
ATOM 794 C CA . ALA A 1 103 ? 16.883 -0.713 4.371 1.00 86.38 103 ALA A CA 1
ATOM 795 C C . ALA A 1 103 ? 16.025 -0.055 5.469 1.00 86.38 103 ALA A C 1
ATOM 797 O O . ALA A 1 103 ? 16.465 0.042 6.606 1.00 86.38 103 ALA A O 1
ATOM 798 N N . ARG A 1 104 ? 14.809 0.409 5.150 1.00 85.31 104 ARG A N 1
ATOM 799 C CA . ARG A 1 104 ? 13.892 1.020 6.127 1.00 85.31 104 ARG A CA 1
ATOM 800 C C . ARG A 1 104 ? 13.014 0.000 6.840 1.00 85.31 104 ARG A C 1
ATOM 802 O O . ARG A 1 104 ? 12.527 0.284 7.926 1.00 85.31 104 ARG A O 1
ATOM 809 N N . LEU A 1 105 ? 12.747 -1.136 6.204 1.00 86.38 105 LEU A N 1
ATOM 810 C CA . LEU A 1 105 ? 11.800 -2.132 6.699 1.00 86.38 105 LEU A CA 1
ATOM 811 C C . LEU A 1 105 ? 12.486 -3.347 7.330 1.00 86.38 105 LEU A C 1
ATOM 813 O O . LEU A 1 105 ? 11.809 -4.126 8.000 1.00 86.38 105 LEU A O 1
ATOM 817 N N . THR A 1 106 ? 13.790 -3.522 7.117 1.00 81.56 106 THR A N 1
ATOM 818 C CA . THR A 1 106 ? 14.589 -4.616 7.691 1.00 81.56 106 THR A CA 1
ATOM 819 C C . THR A 1 106 ? 15.602 -4.159 8.744 1.00 81.56 106 THR A C 1
ATOM 821 O O . THR A 1 106 ? 16.357 -5.002 9.224 1.00 81.56 106 THR A O 1
ATOM 824 N N . ALA A 1 107 ? 15.657 -2.859 9.052 1.00 58.56 107 ALA A N 1
ATOM 825 C CA . ALA A 1 107 ? 16.489 -2.298 10.119 1.00 58.56 107 ALA A CA 1
ATOM 826 C C . ALA A 1 107 ? 15.896 -2.540 11.514 1.00 58.56 107 ALA A C 1
ATOM 828 O O . ALA A 1 107 ? 14.650 -2.629 11.622 1.00 58.56 107 ALA A O 1
#

pLDDT: mean 86.06, std 15.01, range [32.75, 98.12]

Secondary structure (DSSP, 8-state):
---------TT----SS--TTT-SS-HHHHHHH---SEEE-TTSSSEEESSEEEEEE-TTSS-EEEEEPTT-B-TTSPBP-HHHHHHHHHHHH-GGGT-TTHHHH--

Foldseek 3Di:
DDPPDDDDDDDQDDQVDPDPQQGPTNVVVCVVQDWDQWDQDPVSPDIAGDQFNDWDADPVRPDIGTHGDPPDAHPVRHGDDVVVVVVVLVLSCDPVNNGPCVVVSVD

Organism: NCBI:txid1136496

Radius of gyration: 16.52 Å; chains: 1; bounding box: 32×31×58 Å

InterPro domains:
  IPR000914 Solute-binding protein family 5 domain [PF00496] (46-100)
  IPR039424 Solute-binding protein family 5 [PTHR30290] (11-97)

Sequence (107 aa):
MILVGAFDLGPGGNPQKFNPLAASAGFTWYNKYFGTLALYDVGFEKISGDLAESWTMAPDGRLITFKLRKGVKWHDGKPFSAKDVKFTLELAKNPDSGSLFVARLTA